Protein AF-A0A261U0T3-F1 (afdb_monomer)

Solvent-accessible surface area (backbone atoms only — not comparable to full-atom values): 7112 Å² total; per-residue (Å²): 120,45,78,80,51,100,47,34,32,36,40,80,50,70,36,68,54,99,47,63,76,57,24,29,35,40,38,35,38,30,38,58,44,87,93,82,43,72,45,72,61,33,41,39,39,38,28,69,62,82,67,35,40,32,38,37,58,58,75,93,55,100,81,55,81,84,81,50,80,34,76,52,29,66,95,72,66,60,74,73,70,100,50,49,54,78,39,68,69,36,39,51,54,51,49,53,52,51,31,56,75,71,69,49,75,73,80,49,95,88,44,81,62,51,70,60,76,80,108

Foldseek 3Di:
DADQDPFKDKDKDWFDDPDLQRTKIKMWIWGQDPPRDIDTQKIWIARLPPQFIWMFGDDPDPDDRPPDTCRCVVVLVDDGDNATSVDPVSSVVVVVSVCVSVVGDLDDVPDPVSVVVND

pLDDT: mean 77.38, std 17.64, range [34.97, 95.81]

Radius of gyration: 14.88 Å; Cα contacts (8 Å, |Δi|>4): 196; chains: 1; bounding box: 41×30×36 Å

Sequence (119 aa):
MITVSESHSVLFIWRDGAILTDRSFYAYLIELLSGGNFRTLLEFHWHPSHKGFHCVTPCGSDADYTNRMLHGCTELKVKTRRLDPARAADRLALIEIFCRICGITIDNPHDGQSARLWN

Secondary structure (DSSP, 8-state):
-EE-SSSEEEEEEEE--SSTTT-EEEEEEEEEPGGG-EEEEEEEEEETTTTEEEEE---SSSS--SS--EET-GGGT-------TTSHHHHHHHHHHHHHHTT--S--TT-TTGGGS--

Organism: NCBI:txid1395608

Structure (mmCIF, N/CA/C/O backbone):
data_AF-A0A261U0T3-F1
#
_entry.id   AF-A0A261U0T3-F1
#
loop_
_atom_site.group_PDB
_atom_site.id
_atom_site.type_symbol
_atom_site.label_atom_id
_atom_site.label_alt_id
_atom_site.label_comp_id
_atom_site.label_asym_id
_atom_site.label_entity_id
_atom_site.label_seq_id
_atom_site.pdbx_PDB_ins_code
_atom_site.Cartn_x
_atom_site.Cartn_y
_atom_site.Cartn_z
_atom_site.occupancy
_atom_site.B_iso_or_equiv
_atom_site.auth_seq_id
_atom_site.auth_comp_id
_atom_site.auth_asym_id
_atom_site.auth_atom_id
_atom_site.pdbx_PDB_model_num
ATOM 1 N N . MET A 1 1 ? -2.250 11.228 2.646 1.00 81.81 1 MET A N 1
ATOM 2 C CA . MET A 1 1 ? -2.990 10.156 3.340 1.00 81.81 1 MET A CA 1
ATOM 3 C C . MET A 1 1 ? -4.441 10.261 2.904 1.00 81.81 1 MET A C 1
ATOM 5 O O . MET A 1 1 ? -4.908 11.383 2.759 1.00 81.81 1 MET A O 1
ATOM 9 N N . ILE A 1 2 ? -5.095 9.143 2.605 1.00 89.25 2 ILE A N 1
ATOM 10 C CA . ILE A 1 2 ? -6.449 9.098 2.041 1.00 89.25 2 ILE A CA 1
ATOM 11 C C . ILE A 1 2 ? -7.371 8.451 3.072 1.00 89.25 2 ILE A C 1
ATOM 13 O O . ILE A 1 2 ? -7.105 7.330 3.496 1.00 89.25 2 ILE A O 1
ATOM 17 N N . THR A 1 3 ? -8.432 9.140 3.478 1.00 89.25 3 THR A N 1
ATOM 18 C CA . THR A 1 3 ? -9.441 8.586 4.390 1.00 89.25 3 THR A CA 1
ATOM 19 C C . THR A 1 3 ? -10.294 7.554 3.655 1.00 89.25 3 THR A C 1
ATOM 21 O O . THR A 1 3 ? -10.747 7.819 2.547 1.00 89.25 3 THR A O 1
ATOM 24 N N . VAL A 1 4 ? -10.500 6.381 4.260 1.00 86.44 4 VAL A N 1
ATOM 25 C CA . VAL A 1 4 ? -11.280 5.268 3.670 1.00 86.44 4 VAL A CA 1
ATOM 26 C C . VAL A 1 4 ? -12.441 4.805 4.561 1.00 86.44 4 VAL A C 1
ATOM 28 O O . VAL A 1 4 ? -13.245 3.979 4.145 1.00 86.44 4 VAL A O 1
ATOM 31 N N . SER A 1 5 ? -12.533 5.325 5.789 1.00 87.50 5 SER A N 1
ATOM 32 C CA . SER A 1 5 ? -13.707 5.251 6.673 1.00 87.50 5 SER A CA 1
ATOM 33 C C . SER A 1 5 ? -13.587 6.312 7.778 1.00 87.50 5 SER A C 1
ATOM 35 O O . SER A 1 5 ? -12.599 7.042 7.815 1.00 87.50 5 SER A O 1
ATOM 37 N N . GLU A 1 6 ? -14.540 6.371 8.712 1.00 86.81 6 GLU A N 1
ATOM 38 C CA . GLU A 1 6 ? -14.520 7.315 9.845 1.00 86.81 6 GLU A CA 1
ATOM 39 C C . GLU A 1 6 ? -13.256 7.217 10.714 1.00 86.81 6 GLU A C 1
ATOM 41 O O . GLU A 1 6 ? -12.782 8.226 11.231 1.00 86.81 6 GLU A O 1
ATOM 46 N N . SER A 1 7 ? -12.690 6.016 10.851 1.00 89.25 7 SER A N 1
ATOM 47 C CA . SER A 1 7 ? -11.528 5.753 11.706 1.00 89.25 7 SER A CA 1
ATOM 48 C C . SER A 1 7 ? -10.329 5.180 10.959 1.00 89.25 7 SER A C 1
ATOM 50 O O . SER A 1 7 ? -9.336 4.842 11.593 1.00 89.25 7 SER A O 1
ATOM 52 N N . HIS A 1 8 ? -10.371 5.074 9.627 1.00 90.50 8 HIS A N 1
ATOM 53 C CA . HIS A 1 8 ? -9.276 4.470 8.865 1.00 90.50 8 HIS A CA 1
ATOM 54 C C . HIS A 1 8 ? -8.803 5.345 7.721 1.00 90.50 8 HIS A C 1
ATOM 56 O O . HIS A 1 8 ? -9.575 6.009 7.027 1.00 90.50 8 HIS A O 1
ATOM 62 N N . SER A 1 9 ? -7.502 5.289 7.486 1.00 92.31 9 SER A N 1
ATOM 63 C CA . SER A 1 9 ? -6.843 5.957 6.382 1.00 92.31 9 SER A CA 1
ATOM 64 C C . SER A 1 9 ? -5.785 5.065 5.755 1.00 92.31 9 SER A C 1
ATOM 66 O O . SER A 1 9 ? -5.276 4.136 6.377 1.00 92.31 9 SER A O 1
ATOM 68 N N . VAL A 1 10 ? -5.435 5.369 4.512 1.00 93.31 10 VAL A N 1
ATOM 69 C CA . VAL A 1 10 ? -4.379 4.686 3.775 1.00 93.31 10 VAL A CA 1
ATOM 70 C C . VAL A 1 10 ? -3.292 5.659 3.342 1.00 93.31 10 VAL A C 1
ATOM 72 O O . VAL A 1 10 ? -3.540 6.836 3.051 1.00 93.31 10 VAL A O 1
ATOM 75 N N . LEU A 1 11 ? -2.059 5.170 3.295 1.00 94.25 11 LEU A N 1
ATOM 76 C CA . LEU A 1 11 ? -0.903 5.919 2.817 1.00 94.25 11 LEU A CA 1
ATOM 77 C C . LEU A 1 11 ? -0.195 5.109 1.740 1.00 94.25 11 LEU A C 1
ATOM 79 O O . LEU A 1 11 ? 0.202 3.978 1.989 1.00 94.25 11 LEU A O 1
ATOM 83 N N . PHE A 1 12 ? -0.013 5.714 0.569 1.00 94.81 12 PHE A N 1
ATOM 84 C CA . PHE A 1 12 ? 0.730 5.137 -0.545 1.00 94.81 12 PHE A CA 1
ATOM 85 C C . PHE A 1 12 ? 2.015 5.927 -0.758 1.00 94.81 12 PHE A C 1
ATOM 87 O O . PHE A 1 12 ? 1.979 7.151 -0.889 1.00 94.81 12 PHE A O 1
ATOM 94 N N . ILE A 1 13 ? 3.144 5.228 -0.798 1.00 95.81 13 ILE A N 1
ATOM 95 C CA . ILE A 1 13 ? 4.465 5.801 -1.050 1.00 95.81 13 ILE A CA 1
ATOM 96 C C . ILE A 1 13 ? 5.133 4.947 -2.117 1.00 95.81 13 ILE A C 1
ATOM 98 O O . ILE A 1 13 ? 5.107 3.721 -2.057 1.00 95.81 13 ILE A O 1
ATOM 102 N N . TRP A 1 14 ? 5.777 5.580 -3.086 1.00 95.56 14 TRP A N 1
ATOM 103 C CA . TRP A 1 14 ? 6.637 4.876 -4.022 1.00 95.56 14 TRP A CA 1
ATOM 104 C C . TRP A 1 14 ? 7.983 5.567 -4.108 1.00 95.56 14 TRP A C 1
ATOM 106 O O . TRP A 1 14 ? 8.103 6.782 -3.954 1.00 95.56 14 TRP A O 1
ATOM 116 N N . ARG A 1 15 ? 8.999 4.757 -4.368 1.00 94.06 15 ARG A N 1
ATOM 117 C CA . ARG A 1 15 ? 10.347 5.207 -4.653 1.00 94.06 15 ARG A CA 1
ATOM 118 C C . ARG A 1 15 ? 10.658 4.845 -6.093 1.00 94.06 15 ARG A C 1
ATOM 120 O O . ARG A 1 15 ? 10.529 3.683 -6.480 1.00 94.06 15 ARG A O 1
ATOM 127 N N . ASP A 1 16 ? 11.050 5.847 -6.864 1.00 91.00 16 ASP A N 1
ATOM 128 C CA . ASP A 1 16 ? 11.693 5.647 -8.158 1.00 91.00 16 ASP A CA 1
ATOM 129 C C . ASP A 1 16 ? 13.220 5.679 -7.985 1.00 91.00 16 ASP A C 1
ATOM 131 O O . ASP A 1 16 ? 13.736 6.168 -6.978 1.00 91.00 16 ASP A O 1
ATOM 135 N N . GLY A 1 17 ? 13.946 5.139 -8.956 1.00 89.38 17 GLY A N 1
ATOM 136 C CA . GLY A 1 17 ? 15.397 5.112 -8.972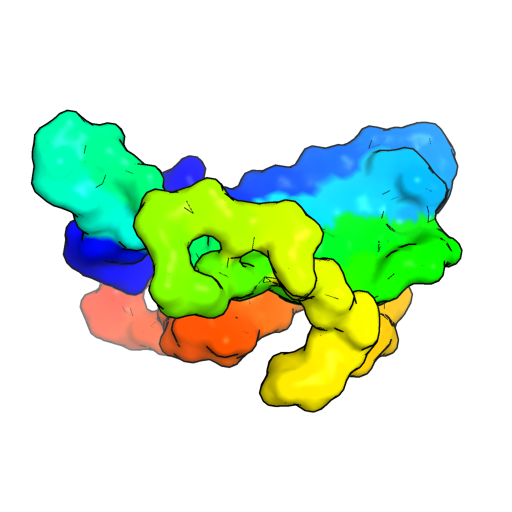 1.00 89.38 17 GLY A CA 1
ATOM 137 C C . GLY A 1 17 ? 15.951 4.766 -10.350 1.00 89.38 17 GLY A C 1
ATOM 138 O O . GLY A 1 17 ? 15.218 4.389 -11.272 1.00 89.38 17 GLY A O 1
ATOM 139 N N . ALA A 1 18 ? 17.270 4.909 -10.483 1.00 90.00 18 ALA A N 1
ATOM 140 C CA . ALA A 1 18 ? 17.974 4.737 -11.752 1.00 90.00 18 ALA A CA 1
ATOM 141 C C . ALA A 1 18 ? 17.848 3.308 -12.303 1.00 90.00 18 ALA A C 1
ATOM 143 O O . ALA A 1 18 ? 17.810 3.111 -13.517 1.00 90.00 18 ALA A O 1
ATOM 144 N N . ILE A 1 19 ? 17.748 2.315 -11.414 1.00 88.56 19 ILE A N 1
ATOM 145 C CA . ILE A 1 19 ? 17.611 0.899 -11.757 1.00 88.56 19 ILE A CA 1
ATOM 146 C C . ILE A 1 19 ? 16.454 0.240 -10.995 1.00 88.56 19 ILE A C 1
ATOM 148 O O . ILE A 1 19 ? 15.994 0.726 -9.964 1.00 88.56 19 ILE A O 1
ATOM 152 N N . LEU A 1 20 ? 15.988 -0.913 -11.488 1.00 85.44 20 LEU A N 1
ATOM 153 C CA . LEU A 1 20 ? 14.811 -1.614 -10.952 1.00 85.44 20 LEU A CA 1
ATOM 154 C C . LEU A 1 20 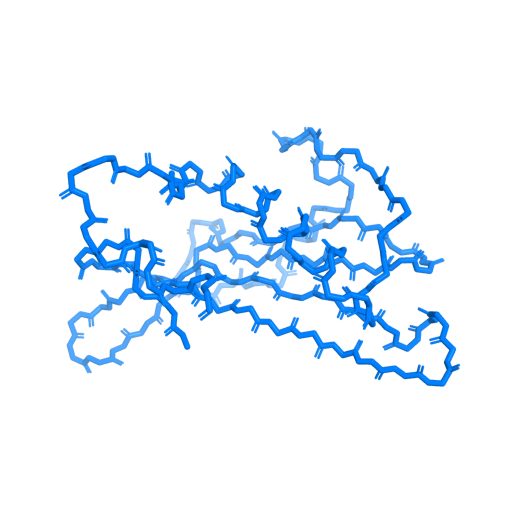? 14.954 -2.020 -9.472 1.00 85.44 20 LEU A C 1
ATOM 156 O O . LEU A 1 20 ? 13.955 -2.145 -8.766 1.00 85.44 20 LEU A O 1
ATOM 160 N N . THR A 1 21 ? 16.177 -2.237 -8.983 1.00 88.19 21 THR A N 1
ATOM 161 C CA . THR A 1 21 ? 16.445 -2.574 -7.573 1.00 88.19 21 THR A CA 1
ATOM 162 C C . THR A 1 21 ? 16.172 -1.432 -6.610 1.00 88.19 21 THR A C 1
ATOM 164 O O . THR A 1 21 ? 15.831 -1.683 -5.454 1.00 88.19 21 THR A O 1
ATOM 167 N N . ASP A 1 22 ? 16.254 -0.199 -7.096 1.00 89.81 22 ASP A N 1
ATOM 168 C CA . ASP A 1 22 ? 16.018 0.995 -6.293 1.00 89.81 22 ASP A CA 1
ATOM 169 C C . ASP A 1 22 ? 14.525 1.305 -6.188 1.00 89.81 22 ASP A C 1
ATOM 171 O O . ASP A 1 22 ? 14.093 2.015 -5.280 1.00 89.81 22 ASP A O 1
ATOM 175 N N . ARG A 1 23 ? 13.710 0.725 -7.071 1.00 93.81 23 ARG A N 1
ATOM 176 C CA . ARG A 1 23 ? 12.273 0.965 -7.106 1.00 93.81 23 ARG A CA 1
ATOM 177 C C . ARG A 1 23 ? 11.543 0.140 -6.063 1.00 93.81 23 ARG A C 1
ATOM 179 O O . ARG A 1 23 ? 11.831 -1.042 -5.863 1.00 93.81 23 ARG A O 1
ATOM 186 N N . SER A 1 24 ? 10.568 0.759 -5.416 1.00 94.69 24 SER A N 1
ATOM 187 C CA . SER A 1 24 ? 9.691 0.083 -4.464 1.00 94.69 24 SER A CA 1
ATOM 188 C C . SER A 1 24 ? 8.372 0.821 -4.305 1.00 94.69 24 SER A C 1
ATOM 190 O O . SER A 1 24 ? 8.259 2.012 -4.594 1.00 94.69 24 SER A O 1
ATOM 192 N N . PHE A 1 25 ? 7.359 0.090 -3.859 1.00 95.38 25 PHE A N 1
ATOM 193 C CA . PHE A 1 25 ? 6.062 0.639 -3.495 1.00 95.38 25 PHE A CA 1
ATOM 194 C C . PHE A 1 25 ? 5.675 0.147 -2.106 1.00 95.38 25 PHE A C 1
ATOM 196 O O . PHE A 1 25 ? 5.900 -1.016 -1.769 1.00 95.38 25 PHE A O 1
ATOM 203 N N . TYR A 1 26 ? 5.093 1.049 -1.330 1.00 94.50 26 TYR A N 1
ATOM 204 C CA . TYR A 1 26 ? 4.672 0.851 0.043 1.00 94.50 26 TYR A CA 1
ATOM 205 C C . TYR A 1 26 ? 3.232 1.333 0.185 1.00 94.50 26 TYR A C 1
ATOM 207 O O . TYR A 1 26 ? 2.879 2.414 -0.296 1.00 94.50 26 TYR A O 1
ATOM 215 N N . ALA A 1 27 ? 2.410 0.542 0.859 1.00 94.06 27 ALA A N 1
ATOM 216 C CA . ALA A 1 27 ? 1.062 0.916 1.238 1.00 94.06 27 ALA A CA 1
ATOM 217 C C . ALA A 1 27 ? 0.810 0.570 2.703 1.00 94.06 27 ALA A C 1
ATOM 219 O O . ALA A 1 27 ? 1.217 -0.490 3.172 1.00 94.06 27 ALA A O 1
ATOM 220 N N . TYR A 1 28 ? 0.131 1.465 3.411 1.00 93.06 28 TYR A N 1
ATOM 221 C CA . TYR A 1 28 ? -0.160 1.324 4.832 1.00 93.06 28 TYR A CA 1
ATOM 222 C C . TYR A 1 28 ? -1.653 1.484 5.064 1.00 93.06 28 TYR A C 1
ATOM 224 O O . TYR A 1 28 ? -2.240 2.445 4.565 1.00 93.06 28 TYR A O 1
ATOM 232 N N . LEU A 1 29 ? -2.256 0.572 5.827 1.00 92.00 29 LEU A N 1
ATOM 233 C CA . LEU A 1 29 ? -3.586 0.756 6.403 1.00 92.00 29 LEU A CA 1
ATOM 234 C C . LEU A 1 29 ? -3.400 1.249 7.830 1.00 92.00 29 LEU A C 1
ATOM 236 O O . LEU A 1 29 ? -2.703 0.611 8.615 1.00 92.00 29 LEU A O 1
ATOM 240 N N . ILE A 1 30 ? -4.018 2.374 8.155 1.00 91.88 30 ILE A N 1
ATOM 241 C CA . ILE A 1 30 ? -3.836 3.084 9.413 1.00 91.88 30 ILE A CA 1
ATOM 242 C C . ILE A 1 30 ? -5.202 3.270 10.066 1.00 91.88 30 ILE A C 1
ATOM 244 O O . ILE A 1 30 ? -6.146 3.718 9.419 1.00 91.88 30 ILE A O 1
ATOM 248 N N . GLU A 1 31 ? -5.294 2.954 11.350 1.00 90.31 31 GLU A N 1
ATOM 249 C CA . GLU A 1 31 ? -6.404 3.335 12.216 1.00 90.31 31 GLU A CA 1
ATOM 250 C C . GLU A 1 31 ? -6.070 4.648 12.928 1.00 90.31 31 GLU A C 1
ATOM 252 O O . GLU A 1 31 ? -4.985 4.804 13.494 1.00 90.31 31 GLU A O 1
ATOM 257 N N . LEU A 1 32 ? -7.009 5.587 12.897 1.00 88.38 32 LEU A N 1
ATOM 258 C CA . LEU A 1 32 ? -6.960 6.848 13.618 1.00 88.38 32 LEU A CA 1
ATOM 259 C C . LEU A 1 32 ? -7.566 6.641 15.006 1.00 88.38 32 LEU A C 1
ATOM 261 O O . LEU A 1 32 ? -8.718 6.232 15.143 1.00 88.38 32 LEU A O 1
ATOM 265 N N . LEU A 1 33 ? -6.786 6.942 16.038 1.00 85.62 33 LEU A N 1
ATOM 266 C CA . LEU A 1 33 ? -7.182 6.822 17.434 1.00 85.62 33 LEU A CA 1
ATOM 267 C C . LEU A 1 33 ? -7.543 8.201 18.001 1.00 85.62 33 LEU A C 1
ATOM 269 O O . LEU A 1 33 ? -7.112 9.249 17.508 1.00 85.62 33 LEU A O 1
ATOM 273 N N . SER A 1 34 ? -8.309 8.214 19.091 1.00 83.75 34 SER A N 1
ATOM 274 C CA . SER A 1 34 ? -8.602 9.446 19.827 1.00 83.75 34 SER A CA 1
ATOM 275 C C . SER A 1 34 ? -7.315 10.157 20.264 1.00 83.75 34 SER A C 1
ATOM 277 O O . SER A 1 34 ? -6.342 9.513 20.659 1.00 83.75 34 SER A O 1
ATOM 279 N N . GLY A 1 35 ? -7.324 11.491 20.239 1.00 81.69 35 GLY A N 1
ATOM 280 C CA . GLY A 1 35 ? -6.173 12.298 20.655 1.00 81.69 35 GLY A CA 1
ATOM 281 C C . GLY A 1 35 ? -5.077 12.447 19.595 1.00 81.69 35 GLY A C 1
ATOM 282 O O . GLY A 1 35 ? -3.974 12.858 19.934 1.00 81.69 35 GLY A O 1
ATOM 283 N N . GLY A 1 36 ? -5.362 12.130 18.325 1.00 80.75 36 GLY A N 1
ATOM 284 C CA . GLY A 1 36 ? -4.430 12.332 17.207 1.00 80.75 36 GLY A CA 1
ATOM 285 C C . GLY A 1 36 ? -3.382 11.228 17.041 1.00 80.75 36 GLY A C 1
ATOM 286 O O . GLY A 1 36 ? -2.479 11.361 16.219 1.00 80.75 36 GLY A O 1
ATOM 287 N N . ASN A 1 37 ? -3.506 10.140 17.802 1.00 82.69 37 ASN A N 1
ATOM 288 C CA . ASN A 1 37 ? -2.656 8.964 17.664 1.00 82.69 37 ASN A CA 1
ATOM 289 C C . ASN A 1 37 ? -3.100 8.106 16.475 1.00 82.69 37 ASN A C 1
ATOM 291 O O . ASN A 1 37 ? -4.241 8.188 16.018 1.00 82.69 37 ASN A O 1
ATOM 295 N N . PHE A 1 38 ? -2.209 7.247 15.992 1.00 86.75 38 PHE A N 1
ATOM 296 C CA . PHE A 1 38 ? -2.527 6.306 14.928 1.00 86.75 38 PHE A CA 1
ATOM 297 C C . PHE A 1 38 ? -1.827 4.965 15.134 1.00 86.75 38 PHE A C 1
ATOM 299 O O . PHE A 1 38 ? -0.767 4.889 15.756 1.00 86.75 38 PHE A O 1
ATOM 306 N N . ARG A 1 39 ? -2.427 3.908 14.587 1.00 84.62 39 ARG A N 1
ATOM 307 C CA . ARG A 1 39 ? -1.887 2.546 14.588 1.00 84.62 39 ARG A CA 1
ATOM 308 C C . ARG A 1 39 ? -1.873 2.000 13.169 1.00 84.62 39 ARG A C 1
ATOM 310 O O . ARG A 1 39 ? -2.901 2.017 12.498 1.00 84.62 39 ARG A O 1
ATOM 317 N N . THR A 1 40 ? -0.744 1.459 12.723 1.00 87.00 40 THR A N 1
ATOM 318 C CA . THR A 1 40 ? -0.681 0.744 11.445 1.00 87.00 40 THR A CA 1
ATOM 319 C C . THR A 1 40 ? -1.265 -0.656 11.614 1.00 87.00 40 THR A C 1
ATOM 321 O O . THR A 1 40 ? -0.816 -1.440 12.441 1.00 87.00 40 THR A O 1
ATOM 324 N N . LEU A 1 41 ? -2.290 -0.971 10.831 1.00 85.75 41 LEU A N 1
ATOM 325 C CA . LEU A 1 41 ? -2.950 -2.277 10.814 1.00 85.75 41 LEU A CA 1
ATOM 326 C C . LEU A 1 41 ? -2.321 -3.231 9.792 1.00 85.75 41 LEU A C 1
ATOM 328 O O . LEU A 1 41 ? -2.354 -4.445 9.976 1.00 85.75 41 LEU A O 1
ATOM 332 N N . LEU A 1 42 ? -1.766 -2.688 8.707 1.00 87.31 42 LEU A N 1
ATOM 333 C CA . LEU A 1 42 ? -1.129 -3.456 7.642 1.00 87.31 42 LEU A CA 1
ATOM 334 C C . LEU A 1 42 ? -0.061 -2.605 6.957 1.00 87.31 42 LEU A C 1
ATOM 336 O O . LEU A 1 42 ? -0.347 -1.480 6.553 1.00 87.31 42 LEU A O 1
ATOM 340 N N . GLU A 1 43 ? 1.120 -3.175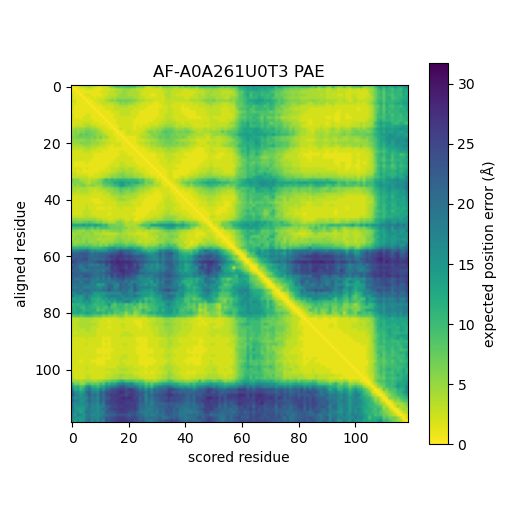 6.755 1.00 89.88 43 GLU A N 1
ATOM 341 C CA . GLU A 1 43 ? 2.125 -2.682 5.812 1.00 89.88 43 GLU A CA 1
ATOM 342 C C . GLU A 1 43 ? 2.169 -3.620 4.612 1.00 89.88 43 GLU A C 1
ATOM 344 O O . GLU A 1 43 ? 2.195 -4.838 4.772 1.00 89.88 43 GLU A O 1
ATOM 349 N N . PHE A 1 44 ? 2.188 -3.066 3.409 1.00 90.62 44 PHE A N 1
ATOM 350 C CA . PHE A 1 44 ? 2.247 -3.800 2.156 1.00 90.62 44 PHE A CA 1
ATOM 351 C C . PHE A 1 44 ? 3.399 -3.269 1.325 1.00 90.62 44 PHE A C 1
ATOM 353 O O . PHE A 1 44 ? 3.442 -2.088 0.981 1.00 90.62 44 PHE A O 1
ATOM 360 N N . HIS A 1 45 ? 4.327 -4.147 0.976 1.00 91.44 45 HIS A N 1
ATOM 361 C CA . HIS A 1 45 ? 5.542 -3.795 0.266 1.00 91.44 45 HIS A CA 1
ATOM 362 C C . HIS A 1 45 ? 5.617 -4.541 -1.061 1.00 91.44 45 HIS A C 1
ATOM 364 O O . HIS A 1 45 ? 5.370 -5.747 -1.149 1.00 91.44 45 HIS A O 1
ATOM 370 N N . TRP A 1 46 ? 6.042 -3.824 -2.095 1.00 91.69 46 TRP A N 1
ATOM 371 C CA . TRP A 1 46 ? 6.353 -4.373 -3.404 1.00 91.69 46 TRP A CA 1
ATOM 372 C C . TRP A 1 46 ? 7.769 -3.983 -3.818 1.00 91.69 46 TRP A C 1
ATOM 374 O O . TRP A 1 46 ? 8.082 -2.803 -3.995 1.00 91.69 46 TRP A O 1
ATOM 384 N N . HIS A 1 47 ? 8.616 -4.998 -4.008 1.00 90.88 47 HIS A N 1
ATOM 385 C CA . HIS A 1 47 ? 9.966 -4.837 -4.546 1.00 90.88 47 HIS A CA 1
ATOM 386 C C . HIS A 1 47 ? 10.088 -5.612 -5.862 1.00 90.88 47 HIS A C 1
ATOM 388 O O . HIS A 1 47 ? 10.269 -6.837 -5.822 1.00 90.88 47 HIS A O 1
ATOM 394 N N . PRO A 1 48 ? 10.031 -4.928 -7.021 1.00 87.12 48 PRO A N 1
ATOM 395 C CA . PRO A 1 48 ? 9.958 -5.567 -8.335 1.00 87.12 48 PRO A CA 1
ATOM 396 C C . PRO A 1 48 ? 11.182 -6.400 -8.708 1.00 87.12 48 PRO A C 1
ATOM 398 O O . PRO A 1 48 ? 11.107 -7.254 -9.585 1.00 87.12 48 PRO A O 1
ATOM 401 N N . SER A 1 49 ? 12.309 -6.155 -8.052 1.00 83.94 49 SER A N 1
ATOM 402 C CA . SER A 1 49 ? 13.595 -6.753 -8.393 1.00 83.94 49 SER A CA 1
ATOM 403 C C . SER A 1 49 ? 13.902 -8.071 -7.682 1.00 83.94 49 SER A C 1
ATOM 405 O O . SER A 1 49 ? 14.568 -8.909 -8.279 1.00 83.94 49 SER A O 1
ATOM 407 N N . HIS A 1 50 ? 13.490 -8.260 -6.420 1.00 74.81 50 HIS A N 1
ATOM 408 C CA . HIS A 1 50 ? 14.030 -9.377 -5.623 1.00 74.81 50 HIS A CA 1
ATOM 409 C C . HIS A 1 50 ? 13.146 -9.938 -4.498 1.00 74.81 50 HIS A C 1
ATOM 411 O O . HIS A 1 50 ? 13.338 -11.095 -4.144 1.00 74.81 50 HIS A O 1
ATOM 417 N N . LYS A 1 51 ? 12.192 -9.183 -3.928 1.00 76.94 51 LYS A N 1
ATOM 418 C CA . LYS A 1 51 ? 11.340 -9.696 -2.822 1.00 76.94 51 LYS A CA 1
ATOM 419 C C . LYS A 1 51 ? 9.895 -9.962 -3.224 1.00 76.94 51 LYS A C 1
ATOM 421 O O . LYS A 1 51 ? 9.196 -10.695 -2.536 1.00 76.94 51 LYS A O 1
ATOM 426 N N . GLY A 1 52 ? 9.429 -9.360 -4.317 1.00 84.56 52 GLY A N 1
ATOM 427 C CA . GLY A 1 52 ? 8.026 -9.436 -4.690 1.00 84.56 52 GLY A CA 1
ATOM 428 C C . GLY A 1 52 ? 7.108 -8.770 -3.655 1.00 84.56 52 GLY A C 1
ATOM 429 O O . GLY A 1 52 ? 7.504 -7.792 -3.014 1.00 84.56 52 GLY A O 1
ATOM 430 N N . PHE A 1 53 ? 5.883 -9.288 -3.519 1.00 85.88 53 PHE A N 1
ATOM 431 C CA . PHE A 1 53 ? 4.901 -8.807 -2.545 1.00 85.88 53 PHE A CA 1
ATOM 432 C C . PHE A 1 53 ? 5.158 -9.411 -1.165 1.00 85.88 53 PHE A C 1
ATOM 434 O O . PHE A 1 53 ? 5.330 -10.624 -1.035 1.00 85.88 53 PHE A O 1
ATOM 441 N N . HIS A 1 54 ? 5.121 -8.577 -0.132 1.00 83.00 54 HIS A N 1
ATOM 442 C CA . HIS A 1 54 ? 5.074 -9.030 1.254 1.00 83.00 54 HIS A CA 1
ATOM 443 C C . HIS A 1 54 ? 4.284 -8.049 2.110 1.00 83.00 54 HIS A C 1
ATOM 445 O O . HIS A 1 54 ? 4.198 -6.867 1.778 1.00 83.00 54 HIS A O 1
ATOM 451 N N . CYS A 1 55 ? 3.712 -8.555 3.200 1.00 82.00 55 CYS A N 1
ATOM 452 C CA . CYS A 1 55 ? 2.962 -7.737 4.142 1.00 82.00 55 CYS A CA 1
ATOM 453 C C . CYS A 1 55 ? 3.444 -7.950 5.575 1.00 82.00 55 CYS A C 1
ATOM 455 O O . CYS A 1 55 ? 3.989 -9.010 5.901 1.00 82.00 55 CYS A O 1
ATOM 457 N N . VAL A 1 56 ? 3.205 -6.949 6.414 1.00 80.25 56 VAL A N 1
ATOM 458 C CA . VAL A 1 56 ? 3.437 -6.983 7.860 1.00 80.25 56 VAL A CA 1
ATOM 459 C C . VAL A 1 56 ? 2.134 -6.597 8.556 1.00 80.25 56 VAL A C 1
ATOM 461 O O . VAL A 1 56 ? 1.506 -5.605 8.193 1.00 80.25 56 VAL A O 1
ATOM 464 N N . THR A 1 57 ? 1.714 -7.388 9.541 1.00 73.06 57 THR A N 1
ATOM 465 C CA . THR A 1 57 ? 0.534 -7.122 10.383 1.00 73.06 57 THR A CA 1
ATOM 466 C C . THR A 1 57 ? 0.940 -7.181 11.855 1.00 73.06 57 THR A C 1
ATOM 468 O O . THR A 1 57 ? 1.677 -8.106 12.213 1.00 73.06 57 THR A O 1
ATOM 471 N N . PRO A 1 58 ? 0.438 -6.295 12.732 1.00 65.06 58 PRO A N 1
ATOM 472 C CA . PRO A 1 58 ? 0.685 -6.395 14.166 1.00 65.06 58 PRO A CA 1
ATOM 473 C C . PRO A 1 58 ? -0.077 -7.603 14.742 1.00 65.06 58 PRO A C 1
ATOM 475 O O . PRO A 1 58 ? -1.305 -7.652 14.701 1.00 65.06 58 PRO A O 1
ATOM 478 N N . CYS A 1 59 ? 0.628 -8.611 15.266 1.00 51.41 59 CYS A N 1
ATOM 479 C CA . CYS A 1 59 ? -0.003 -9.776 15.891 1.00 51.41 59 CYS A CA 1
ATOM 480 C C . CYS A 1 59 ? -0.098 -9.606 17.415 1.00 51.41 59 CYS A C 1
ATOM 482 O O . CYS A 1 59 ? 0.840 -9.912 18.144 1.00 51.41 59 CYS A O 1
ATOM 484 N N . GLY A 1 60 ? -1.257 -9.153 17.900 1.00 46.34 60 GLY A N 1
ATOM 485 C CA . GLY A 1 60 ? -1.668 -9.324 19.300 1.00 46.34 60 GLY A CA 1
ATOM 486 C C . GLY A 1 60 ? -0.822 -8.619 20.369 1.00 46.34 60 GLY A C 1
ATOM 487 O O . GLY A 1 60 ? -0.852 -9.053 21.517 1.00 46.34 60 GLY A O 1
ATOM 488 N N . SER A 1 61 ? -0.082 -7.561 20.031 1.00 48.03 61 SER A N 1
ATOM 489 C CA . SER A 1 61 ? 0.639 -6.740 21.011 1.00 48.03 61 SER A CA 1
ATOM 490 C C . SER A 1 61 ? 0.583 -5.252 20.662 1.00 48.03 61 SER A C 1
ATOM 492 O O . SER A 1 61 ? 0.327 -4.876 19.515 1.00 48.03 61 SER A O 1
ATOM 494 N N . ASP A 1 62 ? 0.822 -4.411 21.670 1.00 51.06 62 ASP A N 1
ATOM 495 C CA . ASP A 1 62 ? 0.617 -2.961 21.613 1.00 51.06 62 ASP A CA 1
ATOM 496 C C . ASP A 1 62 ? 1.568 -2.187 20.684 1.00 51.06 62 ASP A C 1
ATOM 498 O O . ASP A 1 62 ? 1.308 -1.011 20.462 1.00 51.06 62 ASP A O 1
ATOM 502 N N . ALA A 1 63 ? 2.629 -2.793 20.127 1.00 51.47 63 ALA A N 1
ATOM 503 C CA . ALA A 1 63 ? 3.451 -2.233 19.035 1.00 51.47 63 ALA A CA 1
ATOM 504 C C . ALA A 1 63 ? 4.705 -3.091 18.763 1.00 51.47 63 ALA A C 1
ATOM 506 O O . ALA A 1 63 ? 5.820 -2.659 19.053 1.00 51.47 63 ALA A O 1
ATOM 507 N N . ASP A 1 64 ? 4.576 -4.288 18.183 1.00 46.62 64 ASP A N 1
ATOM 508 C CA . ASP A 1 64 ? 5.758 -5.013 17.689 1.00 46.62 64 ASP A CA 1
ATOM 509 C C . ASP A 1 64 ? 5.624 -5.430 16.215 1.00 46.62 64 ASP A C 1
ATOM 511 O O . ASP A 1 64 ? 4.994 -6.431 15.873 1.00 46.62 64 ASP A O 1
ATOM 515 N N . TYR A 1 65 ? 6.246 -4.632 15.339 1.00 50.12 65 TYR A N 1
ATOM 516 C CA . TYR A 1 65 ? 6.325 -4.846 13.886 1.00 50.12 65 TYR A CA 1
ATOM 517 C C . TYR A 1 65 ? 7.522 -5.717 13.480 1.00 50.12 65 TYR A C 1
ATOM 519 O O . TYR A 1 65 ? 7.695 -6.027 12.301 1.00 50.12 65 TYR A O 1
ATOM 527 N N . THR A 1 66 ? 8.373 -6.121 14.429 1.00 44.97 66 THR A N 1
ATOM 528 C CA . THR A 1 66 ? 9.611 -6.852 14.116 1.00 44.97 66 THR A CA 1
ATOM 529 C C . THR A 1 66 ? 9.381 -8.342 13.890 1.00 44.97 66 THR A C 1
ATOM 531 O O . THR A 1 66 ? 10.231 -9.019 13.310 1.00 44.97 66 THR A O 1
ATOM 534 N N . ASN A 1 67 ? 8.221 -8.860 14.306 1.00 44.28 67 ASN A N 1
ATOM 535 C CA . ASN A 1 67 ? 8.091 -10.288 14.545 1.00 44.28 67 ASN A CA 1
ATOM 536 C C . ASN A 1 67 ? 7.542 -11.134 13.390 1.00 44.28 67 ASN A C 1
ATOM 538 O O . ASN A 1 67 ? 7.677 -12.353 13.470 1.00 44.28 67 ASN A O 1
ATOM 542 N N . ARG A 1 68 ? 6.997 -10.573 12.294 1.00 52.44 68 ARG A N 1
ATOM 543 C CA . ARG A 1 68 ? 6.622 -11.379 11.105 1.00 52.44 68 ARG A CA 1
ATOM 544 C C . ARG A 1 68 ? 6.708 -10.610 9.787 1.00 52.44 68 ARG A C 1
ATOM 546 O O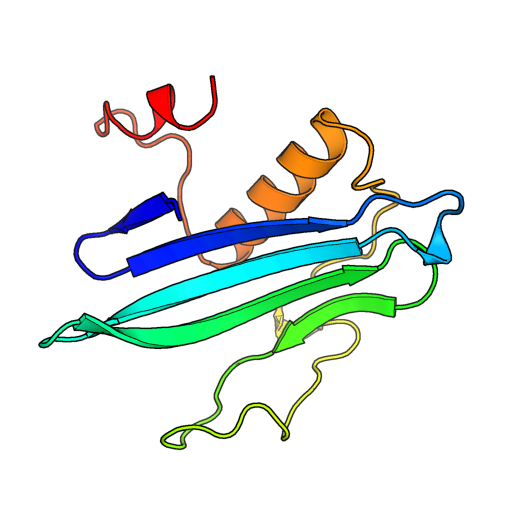 . ARG A 1 68 ? 5.782 -9.911 9.394 1.00 52.44 68 ARG A O 1
ATOM 553 N N . MET A 1 69 ? 7.780 -10.853 9.037 1.00 51.28 69 MET A N 1
ATOM 554 C CA . MET A 1 69 ? 7.783 -10.633 7.590 1.00 51.28 69 MET A CA 1
ATOM 555 C C . MET A 1 69 ? 7.053 -11.808 6.932 1.00 51.28 69 MET A C 1
ATOM 557 O O . MET A 1 69 ? 7.613 -12.902 6.846 1.00 51.28 69 MET A O 1
ATOM 561 N N . LEU A 1 70 ? 5.821 -11.613 6.449 1.00 54.03 70 LEU A N 1
ATOM 562 C CA . LEU A 1 70 ? 5.133 -12.630 5.643 1.00 54.03 70 LEU A CA 1
ATOM 563 C C . LEU A 1 70 ? 5.689 -12.594 4.213 1.00 54.03 70 LEU A C 1
ATOM 565 O O . LEU A 1 70 ? 5.090 -12.026 3.293 1.00 54.03 70 LEU A O 1
ATOM 569 N N . HIS A 1 71 ? 6.889 -13.153 4.039 1.00 49.81 71 HIS A N 1
ATOM 570 C CA . HIS A 1 71 ? 7.542 -13.249 2.737 1.00 49.81 71 HIS A CA 1
ATOM 571 C C . HIS A 1 71 ? 6.697 -14.137 1.816 1.00 49.81 71 HIS A C 1
ATOM 573 O O . HIS A 1 71 ? 6.443 -15.296 2.131 1.00 49.81 71 HIS A O 1
ATOM 579 N N . GLY A 1 72 ? 6.215 -13.583 0.700 1.00 49.94 72 GLY A N 1
ATOM 580 C CA . GLY A 1 72 ? 5.301 -14.299 -0.192 1.00 49.94 72 GLY A CA 1
ATOM 581 C C . GLY A 1 72 ? 3.901 -14.531 0.385 1.00 49.94 72 GLY A C 1
ATOM 582 O O . GLY A 1 72 ? 3.291 -15.519 0.009 1.00 49.94 72 GLY A O 1
ATOM 583 N N . CYS A 1 73 ? 3.429 -13.648 1.280 1.00 55.47 73 CYS A N 1
ATOM 584 C CA . CYS A 1 73 ? 2.115 -13.584 1.947 1.00 55.47 73 CYS A CA 1
ATOM 585 C C . CYS A 1 73 ? 1.052 -14.593 1.460 1.00 55.47 73 CYS A C 1
ATOM 587 O O . CYS A 1 73 ? 0.080 -14.250 0.774 1.00 55.47 73 CYS A O 1
ATOM 589 N N . THR A 1 74 ? 1.265 -15.863 1.807 1.00 50.84 74 THR A N 1
ATOM 590 C CA . THR A 1 74 ? 0.473 -16.990 1.306 1.00 50.84 74 THR A CA 1
ATOM 591 C C . THR A 1 74 ? -0.958 -16.892 1.821 1.00 50.84 74 THR A C 1
ATOM 593 O O . THR A 1 74 ? -1.898 -17.222 1.096 1.00 50.84 74 THR A O 1
ATOM 596 N N . GLU A 1 75 ? -1.126 -16.348 3.032 1.00 51.72 75 GLU A N 1
ATOM 597 C CA . GLU A 1 75 ? -2.415 -16.048 3.654 1.00 51.72 75 GLU A CA 1
ATOM 598 C C . GLU A 1 75 ? -3.246 -15.050 2.833 1.00 51.72 75 GLU A C 1
ATOM 600 O O . GLU A 1 75 ? -4.468 -15.170 2.784 1.00 51.72 75 GLU A O 1
ATOM 605 N N . LEU A 1 76 ? -2.598 -14.121 2.120 1.00 60.72 76 LEU A N 1
ATOM 606 C CA . LEU A 1 76 ? -3.261 -13.134 1.258 1.00 60.72 76 LEU A CA 1
ATOM 607 C C . LEU A 1 76 ? -3.325 -13.561 -0.220 1.00 60.72 76 LEU A C 1
ATOM 609 O O . LEU A 1 76 ? -3.917 -12.861 -1.041 1.00 60.72 76 LEU A O 1
ATOM 613 N N . LYS A 1 77 ? -2.723 -14.706 -0.583 1.00 62.69 77 LYS A N 1
ATOM 614 C CA . LYS A 1 77 ? -2.691 -15.276 -1.948 1.00 62.69 77 LYS A CA 1
ATOM 615 C C . LYS A 1 77 ? -2.247 -14.288 -3.043 1.00 62.69 77 LYS A C 1
ATOM 617 O O . LYS A 1 77 ? -2.655 -14.409 -4.204 1.00 62.69 77 LYS A O 1
ATOM 622 N N . VAL A 1 78 ? -1.391 -13.318 -2.714 1.00 68.81 78 VAL A N 1
ATOM 623 C CA . VAL A 1 78 ? -0.942 -12.300 -3.677 1.00 68.81 78 VAL A CA 1
ATOM 624 C C . VAL A 1 78 ? 0.198 -12.862 -4.523 1.00 68.81 78 VAL A C 1
ATOM 626 O O . VAL A 1 78 ? 1.331 -12.996 -4.068 1.00 68.81 78 VAL A O 1
ATOM 629 N N . LYS A 1 79 ? -0.087 -13.191 -5.786 1.00 70.56 79 LYS A N 1
ATOM 630 C CA . LYS A 1 79 ? 0.951 -13.624 -6.733 1.00 70.56 79 LYS A CA 1
ATOM 631 C C . LYS A 1 79 ? 1.833 -12.444 -7.128 1.00 70.56 79 LYS A C 1
ATOM 633 O O . LYS A 1 79 ? 1.327 -11.365 -7.431 1.00 70.56 79 LYS A O 1
ATOM 638 N N . THR A 1 80 ? 3.140 -12.673 -7.200 1.00 73.50 80 THR A N 1
ATOM 639 C CA . THR A 1 80 ? 4.084 -11.701 -7.758 1.00 73.50 80 THR A CA 1
ATOM 640 C C . THR A 1 80 ? 3.725 -11.380 -9.214 1.00 73.50 80 THR A C 1
ATOM 642 O O . THR A 1 80 ? 3.334 -12.253 -9.992 1.00 73.50 80 THR A O 1
ATOM 645 N N . ARG A 1 81 ? 3.809 -10.098 -9.583 1.00 76.75 81 ARG A N 1
ATOM 646 C CA . ARG A 1 81 ? 3.509 -9.572 -10.928 1.00 76.75 81 ARG A CA 1
ATOM 647 C C . ARG A 1 81 ? 4.630 -8.642 -11.369 1.00 76.75 81 ARG A C 1
ATOM 649 O O . ARG A 1 81 ? 5.261 -8.034 -10.527 1.00 76.75 81 ARG A O 1
ATOM 656 N N . ARG A 1 82 ? 4.886 -8.474 -12.665 1.00 85.88 82 ARG A N 1
ATOM 657 C CA . ARG A 1 82 ? 5.869 -7.477 -13.132 1.00 85.88 82 ARG A CA 1
ATOM 658 C C . ARG A 1 82 ? 5.226 -6.089 -13.177 1.00 85.88 82 ARG A C 1
ATOM 660 O O . ARG A 1 82 ? 4.752 -5.685 -14.229 1.00 85.88 82 ARG A O 1
ATOM 667 N N . LEU A 1 83 ? 5.171 -5.416 -12.029 1.00 90.94 83 LEU A N 1
ATOM 668 C CA . LEU A 1 83 ? 4.697 -4.034 -11.894 1.00 90.94 83 LEU A CA 1
ATOM 669 C C . LEU A 1 83 ? 5.874 -3.119 -11.555 1.00 90.94 83 LEU A C 1
ATOM 671 O O . LEU A 1 83 ? 6.669 -3.439 -10.671 1.00 90.94 83 LEU A O 1
ATOM 675 N N . ASP A 1 84 ? 5.984 -1.989 -12.239 1.00 92.62 84 ASP A N 1
ATOM 676 C CA . ASP A 1 84 ? 7.046 -1.004 -12.065 1.00 92.62 84 ASP A CA 1
ATOM 677 C C . ASP A 1 84 ? 6.503 0.278 -11.409 1.00 92.62 84 ASP A C 1
ATOM 679 O O . ASP A 1 84 ? 5.800 1.047 -12.066 1.00 92.62 84 ASP A O 1
ATOM 683 N N . PRO A 1 85 ? 6.850 0.570 -10.140 1.00 92.50 85 PRO A N 1
ATOM 684 C CA . PRO A 1 85 ? 6.384 1.769 -9.441 1.00 92.50 85 PRO A CA 1
ATOM 685 C C . PRO A 1 85 ? 6.709 3.101 -10.138 1.00 92.50 85 PRO A C 1
ATOM 687 O O . PRO A 1 85 ? 6.058 4.107 -9.849 1.00 92.50 85 PRO A O 1
ATOM 690 N N . ALA A 1 86 ? 7.666 3.140 -11.074 1.00 92.56 86 ALA A N 1
ATOM 691 C CA . ALA A 1 86 ? 7.929 4.332 -11.884 1.00 92.56 86 ALA A CA 1
ATOM 692 C C . ALA A 1 86 ? 6.756 4.671 -12.827 1.00 92.56 86 ALA A C 1
ATOM 694 O O . ALA A 1 86 ? 6.497 5.841 -13.127 1.00 92.56 86 ALA A O 1
ATOM 695 N N . ARG A 1 87 ? 5.981 3.667 -13.253 1.00 92.19 87 ARG A N 1
ATOM 696 C CA . ARG A 1 87 ? 4.857 3.821 -14.183 1.00 92.19 87 ARG A CA 1
ATOM 697 C C . ARG A 1 87 ? 3.562 4.109 -13.427 1.00 92.19 87 ARG A C 1
ATOM 699 O O . ARG A 1 87 ? 3.173 3.364 -12.534 1.00 92.19 87 ARG A O 1
ATOM 706 N N . ALA A 1 88 ? 2.843 5.158 -13.827 1.00 91.25 88 ALA A N 1
ATOM 707 C CA . ALA A 1 88 ? 1.590 5.553 -13.174 1.00 91.25 88 ALA A CA 1
ATOM 708 C C . ALA A 1 88 ? 0.516 4.453 -13.197 1.00 91.25 88 ALA A C 1
ATOM 710 O O . ALA A 1 88 ? -0.090 4.175 -12.167 1.00 91.25 88 ALA A O 1
ATOM 711 N N . ALA A 1 89 ? 0.334 3.783 -14.338 1.00 91.00 89 ALA A N 1
ATOM 712 C CA . ALA A 1 89 ? -0.622 2.682 -14.469 1.00 91.00 89 ALA A CA 1
ATOM 713 C C . ALA A 1 89 ? -0.300 1.508 -13.526 1.00 91.00 89 ALA A C 1
ATOM 715 O O . ALA A 1 89 ? -1.195 0.919 -12.926 1.00 91.00 89 ALA A O 1
ATOM 716 N N . ASP A 1 90 ? 0.984 1.204 -13.340 1.00 93.69 90 ASP A N 1
ATOM 717 C CA . ASP A 1 90 ? 1.412 0.116 -12.464 1.00 93.69 90 ASP A CA 1
ATOM 718 C C . ASP A 1 90 ? 1.234 0.501 -10.990 1.00 93.69 90 ASP A C 1
ATOM 720 O O . ASP A 1 90 ? 0.868 -0.351 -10.183 1.00 93.69 90 ASP A O 1
ATOM 724 N N . ARG A 1 91 ? 1.414 1.784 -10.634 1.00 93.56 91 ARG A N 1
ATOM 725 C CA . ARG A 1 91 ? 1.051 2.292 -9.299 1.00 93.56 91 ARG A CA 1
ATOM 726 C C . ARG A 1 91 ? -0.440 2.138 -9.024 1.00 93.56 91 ARG A C 1
ATOM 728 O O . ARG A 1 91 ? -0.789 1.689 -7.939 1.00 93.56 91 ARG A O 1
ATOM 735 N N . LEU A 1 92 ? -1.301 2.450 -9.991 1.00 91.44 92 LEU A N 1
ATOM 736 C CA . LEU A 1 92 ? -2.744 2.260 -9.835 1.00 91.44 92 LEU A CA 1
ATOM 737 C C . LEU A 1 92 ? -3.086 0.778 -9.614 1.00 91.44 92 LEU A C 1
ATOM 739 O O . LEU A 1 92 ? -3.783 0.445 -8.662 1.00 91.44 92 LEU A O 1
ATOM 743 N N . ALA A 1 93 ? -2.493 -0.126 -10.396 1.00 91.06 93 ALA A N 1
ATOM 744 C CA . ALA A 1 93 ? -2.674 -1.564 -10.199 1.00 91.06 93 ALA A CA 1
ATOM 745 C C . ALA A 1 93 ? -2.184 -2.045 -8.816 1.00 91.06 93 ALA A C 1
ATOM 747 O O . ALA A 1 93 ? -2.799 -2.923 -8.208 1.00 91.06 93 ALA A O 1
ATOM 748 N N . LEU A 1 94 ? -1.081 -1.487 -8.300 1.00 92.31 94 LEU A N 1
ATOM 749 C CA . LEU A 1 94 ? -0.573 -1.783 -6.953 1.00 92.31 94 LEU A CA 1
ATOM 750 C C . LEU A 1 94 ? -1.539 -1.304 -5.859 1.00 92.31 94 LEU A C 1
ATOM 752 O O . LEU A 1 94 ? -1.779 -2.030 -4.894 1.00 92.31 94 LEU A O 1
ATOM 756 N N . ILE A 1 95 ? -2.126 -0.123 -6.037 1.00 92.69 95 ILE A N 1
ATOM 757 C CA . ILE A 1 95 ? -3.149 0.439 -5.151 1.00 92.69 95 ILE A CA 1
ATOM 758 C C . ILE A 1 95 ? -4.406 -0.437 -5.146 1.00 92.69 95 ILE A C 1
ATOM 760 O O . ILE A 1 95 ? -4.877 -0.814 -4.078 1.00 92.69 95 ILE A O 1
ATOM 764 N N . GLU A 1 96 ? -4.909 -0.844 -6.312 1.00 89.81 96 GLU A N 1
ATOM 765 C CA . GLU A 1 96 ? -6.071 -1.738 -6.423 1.00 89.81 96 GLU A CA 1
ATOM 766 C C . GLU A 1 96 ? -5.838 -3.095 -5.746 1.00 89.81 96 GLU A C 1
ATOM 768 O O . GLU A 1 96 ? -6.746 -3.666 -5.134 1.00 89.81 96 GLU A O 1
ATOM 773 N N . ILE A 1 97 ? -4.622 -3.642 -5.860 1.00 89.81 97 ILE A N 1
ATOM 774 C CA . ILE A 1 97 ? -4.237 -4.874 -5.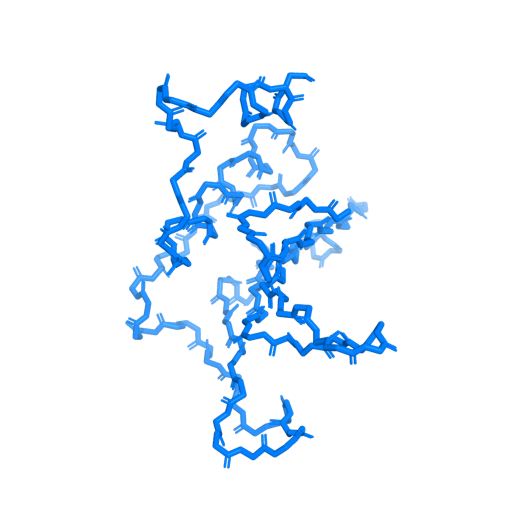160 1.00 89.81 97 ILE A CA 1
ATOM 775 C C . ILE A 1 97 ? -4.323 -4.659 -3.648 1.00 89.81 97 ILE A C 1
ATOM 777 O O . ILE A 1 97 ? -4.946 -5.468 -2.963 1.00 89.81 97 ILE A O 1
ATOM 781 N N . PHE A 1 98 ? -3.742 -3.571 -3.140 1.00 90.75 98 PHE A N 1
ATOM 782 C CA . PHE A 1 98 ? -3.784 -3.241 -1.719 1.00 90.75 98 PHE A CA 1
ATOM 783 C C . PHE A 1 98 ? -5.216 -3.027 -1.211 1.00 90.75 98 PHE A C 1
ATOM 785 O O . PHE A 1 98 ? -5.608 -3.631 -0.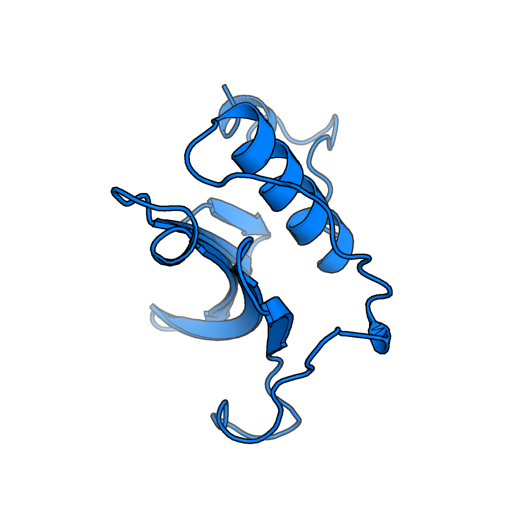215 1.00 90.75 98 PHE A O 1
ATOM 792 N N . CYS A 1 99 ? -6.028 -2.233 -1.911 1.00 89.56 99 CYS A N 1
ATOM 793 C CA . CYS A 1 99 ? -7.419 -1.991 -1.536 1.00 89.56 99 CYS A CA 1
ATOM 794 C C . CYS A 1 99 ? -8.208 -3.300 -1.442 1.00 89.56 99 CYS A C 1
ATOM 796 O O . CYS A 1 99 ? -8.886 -3.534 -0.446 1.00 89.56 99 CYS A O 1
ATOM 798 N N . ARG A 1 100 ? -8.043 -4.206 -2.412 1.00 86.94 100 ARG A N 1
ATOM 799 C CA . ARG A 1 100 ? -8.693 -5.523 -2.399 1.00 86.94 100 ARG A CA 1
ATOM 800 C C . ARG A 1 100 ? -8.268 -6.389 -1.215 1.00 86.94 100 ARG A C 1
ATOM 802 O O . ARG A 1 100 ? -9.112 -7.059 -0.633 1.00 86.94 100 ARG A O 1
ATOM 809 N N . ILE A 1 101 ? -6.980 -6.379 -0.868 1.00 84.94 101 ILE A N 1
ATOM 810 C CA . ILE A 1 101 ? -6.447 -7.088 0.308 1.00 84.94 101 ILE A CA 1
ATOM 811 C C . ILE A 1 101 ? -7.104 -6.569 1.589 1.00 84.94 101 ILE A C 1
ATOM 813 O O . ILE A 1 101 ? -7.489 -7.359 2.446 1.00 84.94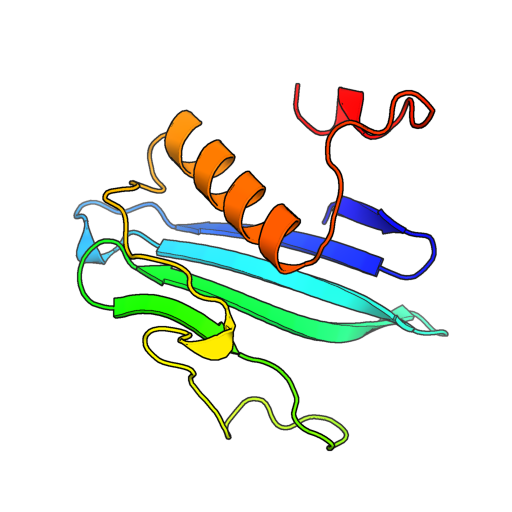 101 ILE A O 1
ATOM 817 N N . CYS A 1 102 ? -7.267 -5.252 1.693 1.00 86.38 102 CYS A N 1
ATOM 818 C CA . CYS A 1 102 ? -7.869 -4.586 2.845 1.00 86.38 102 CYS A CA 1
ATOM 819 C C . CYS A 1 102 ? -9.408 -4.594 2.837 1.00 86.38 102 CYS A C 1
ATOM 821 O O . CYS A 1 102 ? -10.010 -4.045 3.754 1.00 86.38 102 CYS A O 1
ATOM 823 N N . GLY A 1 103 ? -10.058 -5.148 1.806 1.00 85.69 103 GLY A N 1
ATOM 824 C CA . GLY A 1 103 ? -11.517 -5.078 1.650 1.00 85.69 103 GLY A CA 1
ATOM 825 C C . GLY A 1 103 ? -12.059 -3.666 1.371 1.00 85.69 103 GLY A C 1
ATOM 826 O O . GLY A 1 103 ? -13.241 -3.408 1.576 1.00 85.69 103 GLY A O 1
ATOM 827 N N . ILE A 1 104 ? -11.211 -2.746 0.906 1.00 87.19 104 ILE A N 1
ATOM 828 C CA . ILE A 1 104 ? -11.582 -1.375 0.545 1.00 87.19 104 ILE A CA 1
ATOM 829 C C . ILE A 1 104 ? -12.183 -1.381 -0.862 1.00 87.19 104 ILE A C 1
ATOM 831 O O . ILE A 1 104 ? -11.553 -1.842 -1.816 1.00 87.19 104 ILE A O 1
ATOM 835 N N . THR A 1 105 ? -13.392 -0.837 -0.994 1.00 81.44 105 THR A N 1
ATOM 836 C CA . THR A 1 105 ? -14.080 -0.689 -2.284 1.00 81.44 105 THR A CA 1
ATOM 837 C C . THR A 1 105 ? -13.807 0.701 -2.850 1.00 81.44 105 THR A C 1
ATOM 839 O O . THR A 1 105 ? -14.069 1.691 -2.178 1.00 81.44 105 THR A O 1
ATOM 842 N N . ILE A 1 106 ? -13.269 0.768 -4.070 1.00 68.38 106 ILE A N 1
ATOM 843 C CA . ILE A 1 106 ? -12.886 2.026 -4.740 1.00 68.38 106 ILE A CA 1
ATOM 844 C C . ILE A 1 106 ? -14.097 2.699 -5.414 1.00 68.38 106 ILE A C 1
ATOM 846 O O . ILE A 1 106 ? -14.167 3.922 -5.468 1.00 68.38 106 ILE A O 1
ATOM 850 N N . ASP A 1 107 ? -15.090 1.908 -5.830 1.00 60.47 107 ASP A N 1
ATOM 851 C CA 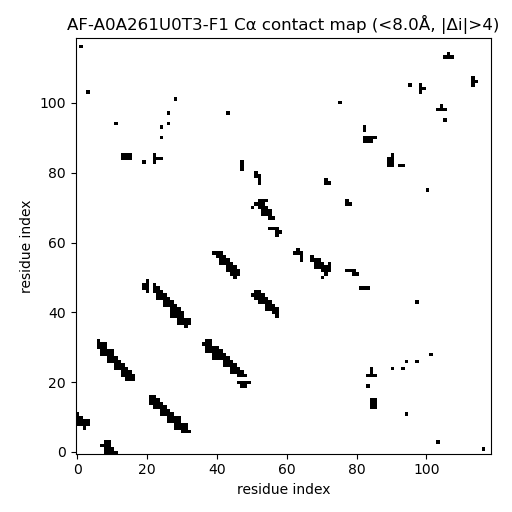. ASP A 1 107 ? -16.293 2.373 -6.524 1.00 60.47 107 ASP A CA 1
ATOM 852 C C . ASP A 1 107 ? -17.542 2.138 -5.668 1.00 60.47 107 ASP A C 1
ATOM 854 O O . ASP A 1 107 ? -18.369 1.277 -5.970 1.00 60.47 107 ASP A O 1
ATOM 858 N N . ASN A 1 108 ? -17.689 2.872 -4.563 1.00 54.47 108 ASN A N 1
ATOM 859 C CA . ASN A 1 108 ? -18.994 2.943 -3.911 1.00 54.47 108 ASN A CA 1
ATOM 860 C C . ASN A 1 108 ? -19.851 3.984 -4.660 1.00 54.47 108 ASN A C 1
ATOM 862 O O . ASN A 1 108 ? -19.567 5.177 -4.553 1.00 54.47 108 ASN A O 1
ATOM 866 N N . PRO A 1 109 ? -20.910 3.590 -5.395 1.00 49.34 109 PRO A N 1
ATOM 867 C CA . PRO A 1 109 ? -21.765 4.530 -6.128 1.00 49.34 109 PRO A CA 1
ATOM 868 C C . PRO A 1 109 ? -22.506 5.532 -5.223 1.00 49.34 109 PRO A C 1
ATOM 870 O O . PRO A 1 109 ? -23.095 6.487 -5.727 1.00 49.34 109 PRO A O 1
ATOM 873 N N . HIS A 1 110 ? -22.468 5.347 -3.899 1.00 48.94 110 HIS A N 1
ATOM 874 C CA . HIS A 1 110 ? -23.000 6.284 -2.907 1.00 48.94 110 HIS A CA 1
ATOM 875 C C . HIS A 1 110 ? -21.944 7.220 -2.296 1.00 48.94 110 HIS A C 1
ATOM 877 O O . HIS A 1 110 ? -22.302 8.073 -1.485 1.00 48.94 110 HIS A O 1
ATOM 883 N N . ASP A 1 111 ? -20.670 7.097 -2.678 1.00 53.38 111 ASP A N 1
ATOM 884 C CA . ASP A 1 111 ? -19.577 7.909 -2.144 1.00 53.38 111 ASP A CA 1
ATOM 885 C C . ASP A 1 111 ? -18.984 8.852 -3.206 1.00 53.38 111 ASP A C 1
ATOM 887 O O . ASP A 1 111 ? -18.079 8.512 -3.972 1.00 53.38 111 ASP A O 1
ATOM 891 N N . GLY A 1 112 ? -19.487 10.089 -3.231 1.00 51.56 112 GLY A N 1
ATOM 892 C CA . GLY A 1 112 ? -19.002 11.146 -4.123 1.00 51.56 112 GLY A CA 1
ATOM 893 C C . GLY A 1 112 ? -17.565 11.619 -3.846 1.00 51.56 112 GLY A C 1
ATOM 894 O O . GLY A 1 112 ? -17.017 12.361 -4.666 1.00 51.56 112 GLY A O 1
ATOM 895 N N . GLN A 1 113 ? -16.940 11.224 -2.726 1.00 51.84 113 GLN A N 1
ATOM 896 C CA . GLN A 1 113 ? -15.537 11.545 -2.432 1.00 51.84 113 GLN A CA 1
ATOM 897 C C . GLN A 1 113 ? -14.561 10.580 -3.111 1.00 51.84 113 GLN A C 1
ATOM 899 O O . GLN A 1 113 ? -13.533 11.034 -3.620 1.00 51.84 113 GLN A O 1
ATOM 904 N N . SER A 1 114 ? -14.897 9.290 -3.199 1.00 45.12 114 SER A N 1
ATOM 905 C CA . SER A 1 114 ? -14.034 8.267 -3.807 1.00 45.12 114 SER A CA 1
ATOM 906 C C . SER A 1 114 ? -13.670 8.584 -5.265 1.00 45.12 114 SER A C 1
ATOM 908 O O . SER A 1 114 ? -12.505 8.489 -5.646 1.00 45.12 114 SER A O 1
ATOM 910 N N . ALA A 1 115 ? -14.614 9.100 -6.060 1.00 43.50 115 ALA A N 1
ATOM 911 C CA . ALA A 1 115 ? -14.385 9.474 -7.463 1.00 43.50 115 ALA A CA 1
ATOM 912 C C . ALA A 1 115 ? -13.401 10.651 -7.669 1.00 43.50 115 ALA A C 1
ATOM 914 O O . ALA A 1 115 ? -12.874 10.833 -8.767 1.00 43.50 115 ALA A O 1
ATOM 915 N N . ARG A 1 116 ? -13.147 11.472 -6.639 1.00 45.94 116 ARG A N 1
ATOM 916 C CA . ARG A 1 116 ? -12.229 12.628 -6.708 1.00 45.94 116 ARG A CA 1
ATOM 917 C C . ARG A 1 116 ? -10.808 12.316 -6.249 1.00 45.94 116 ARG A C 1
ATOM 919 O O . ARG A 1 116 ? -9.920 13.124 -6.482 1.00 45.94 116 ARG A O 1
ATOM 926 N N . LEU A 1 117 ? -10.589 11.181 -5.591 1.00 46.31 117 LEU A N 1
ATOM 927 C CA . LEU A 1 117 ? -9.277 10.800 -5.060 1.00 46.31 117 LEU A CA 1
ATOM 928 C C . LEU A 1 117 ? -8.349 10.196 -6.126 1.00 46.31 117 LEU A C 1
ATOM 930 O O . LEU A 1 117 ? -7.141 10.120 -5.906 1.00 46.31 117 LEU A O 1
ATOM 934 N N . TRP A 1 118 ? -8.909 9.786 -7.267 1.00 46.38 118 TRP A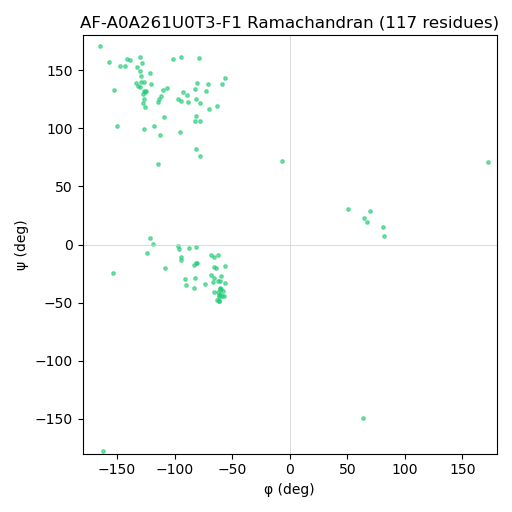 N 1
ATOM 935 C CA . TRP A 1 118 ? -8.218 9.014 -8.306 1.00 46.38 118 TRP A CA 1
ATOM 936 C C . TRP A 1 118 ? -8.125 9.713 -9.671 1.00 46.38 118 TRP A C 1
ATOM 938 O O . TRP A 1 118 ? -7.573 9.124 -10.599 1.00 46.38 118 TRP A O 1
ATOM 948 N N . ASN A 1 119 ? -8.652 10.939 -9.784 1.00 34.97 119 ASN A N 1
ATOM 949 C CA . ASN A 1 119 ? -8.569 11.790 -10.978 1.00 34.97 119 ASN A CA 1
ATOM 950 C C . ASN A 1 119 ? -7.543 12.909 -10.790 1.00 34.97 119 ASN A C 1
ATOM 952 O O . ASN A 1 119 ? -7.587 13.561 -9.723 1.00 34.97 119 ASN A O 1
#

Mean predicted aligned error: 8.84 Å

Nearest PDB structures (foldseek):
  1s31-assembly1_A  TM=5.116E-01  e=3.705E+00  Homo sapiens
  3d2l-assembly1_A  TM=4.349E-01  e=5.687E+00  Exiguobacterium sibiricum 255-15
  7lbm-assembly1_z  TM=2.494E-01  e=2.414E+00  Homo sapiens